Protein AF-A0A2V5WLP1-F1 (afdb_monomer_lite)

Sequence (73 aa):
MRTPTTVQLRTAIEVLKKLGERINENAAHSVIQLPESRFGDQHAGRIEARAIEQTTQIETVMAQLESWRDELQ

pLDDT: mean 95.25, std 4.78, range [72.44, 98.62]

Secondary structure (DSSP, 8-state):
-PPPPHHHHHHHHHHHHHHHHHHHHHHHHHHHTS-SSHHHHHHHHHHHHHHHHHHHHHHHHHHHHHHHHHTT-

Structure (mmCIF, N/CA/C/O backbone):
data_AF-A0A2V5WLP1-F1
#
_entry.id   AF-A0A2V5WLP1-F1
#
loop_
_atom_site.group_PDB
_atom_site.id
_atom_site.type_symbol
_atom_site.label_atom_id
_atom_site.label_alt_id
_atom_site.label_comp_id
_atom_site.label_asym_id
_atom_site.label_entity_id
_atom_site.label_seq_id
_atom_site.pdbx_PDB_ins_code
_atom_site.Cartn_x
_atom_site.Cartn_y
_atom_site.Cartn_z
_atom_site.occupancy
_atom_site.B_iso_or_equiv
_atom_site.auth_seq_id
_atom_site.auth_comp_id
_atom_site.auth_asym_id
_atom_site.auth_atom_id
_atom_site.pdbx_PDB_model_num
ATOM 1 N N . MET A 1 1 ? -10.767 14.477 15.925 1.00 72.44 1 MET A N 1
ATOM 2 C CA . MET A 1 1 ? -11.263 13.339 15.116 1.00 72.44 1 MET A CA 1
ATOM 3 C C . MET A 1 1 ? -12.051 12.408 16.022 1.00 72.44 1 MET A C 1
ATOM 5 O O . MET A 1 1 ? -11.694 12.310 17.187 1.00 72.44 1 MET A O 1
ATOM 9 N N . ARG A 1 2 ? -13.118 11.763 15.529 1.00 82.00 2 ARG A N 1
ATOM 10 C CA . ARG A 1 2 ? -13.737 10.640 16.256 1.00 82.00 2 ARG A CA 1
ATOM 11 C C . ARG A 1 2 ? -12.793 9.441 16.208 1.00 82.00 2 ARG A C 1
ATOM 13 O O . ARG A 1 2 ? -12.164 9.231 15.172 1.00 82.00 2 ARG A O 1
ATOM 20 N N . THR A 1 3 ? -12.725 8.678 17.295 1.00 86.12 3 THR A N 1
ATOM 21 C CA . THR A 1 3 ? -12.001 7.404 17.324 1.00 86.12 3 THR A CA 1
ATOM 22 C C . THR A 1 3 ? -12.590 6.474 16.259 1.00 86.12 3 THR A C 1
ATOM 24 O O . THR A 1 3 ? -13.812 6.288 16.242 1.00 86.12 3 THR A O 1
ATOM 27 N N . PRO A 1 4 ? -11.776 5.947 15.332 1.00 91.75 4 PRO A N 1
ATOM 28 C CA . PRO A 1 4 ? -12.248 5.001 14.332 1.00 91.75 4 PRO A CA 1
ATOM 29 C C . PRO A 1 4 ? -12.655 3.676 14.987 1.00 91.75 4 PRO A C 1
ATOM 31 O O . PRO A 1 4 ? -12.129 3.283 16.021 1.00 91.75 4 PRO A O 1
ATOM 34 N N . THR A 1 5 ? -13.608 2.981 14.374 1.00 95.19 5 THR A N 1
ATOM 35 C CA . THR A 1 5 ? -14.020 1.635 14.802 1.00 95.19 5 THR A CA 1
ATOM 36 C C . THR A 1 5 ? -13.045 0.573 14.294 1.00 95.19 5 THR A C 1
ATOM 38 O O . THR A 1 5 ? -12.407 0.751 13.254 1.00 95.19 5 THR A O 1
ATOM 41 N N . THR A 1 6 ? -13.004 -0.589 14.951 1.00 95.81 6 THR A N 1
ATOM 42 C CA . THR A 1 6 ? -12.227 -1.761 14.503 1.00 95.81 6 THR A CA 1
ATOM 43 C C . THR A 1 6 ? -12.522 -2.134 13.045 1.00 95.81 6 THR A C 1
ATOM 45 O O . THR A 1 6 ? -11.611 -2.489 12.300 1.00 95.81 6 THR A O 1
ATOM 48 N N . VAL A 1 7 ? -13.785 -2.023 12.610 1.00 96.38 7 VAL A N 1
ATOM 49 C CA . VAL A 1 7 ? -14.188 -2.289 11.217 1.00 96.38 7 VAL A CA 1
ATOM 50 C C . VAL A 1 7 ? -13.583 -1.258 10.267 1.00 96.38 7 VAL A C 1
ATOM 52 O O . VAL A 1 7 ? -13.004 -1.638 9.257 1.00 96.38 7 VAL A O 1
ATOM 55 N N . GLN A 1 8 ? -13.653 0.033 10.604 1.00 96.62 8 GLN A N 1
ATOM 56 C CA . GLN A 1 8 ? -13.057 1.091 9.781 1.00 96.62 8 GLN A CA 1
ATOM 57 C C . GLN A 1 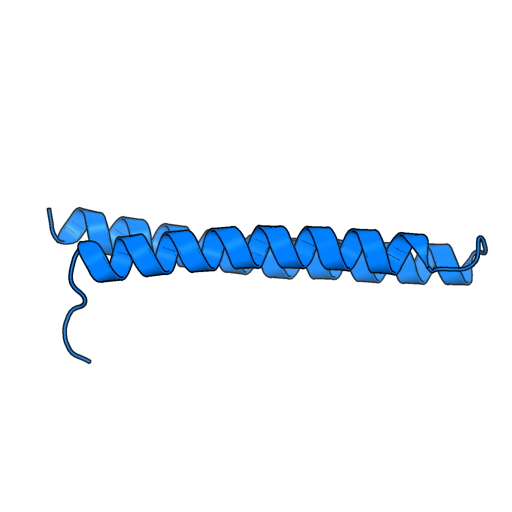8 ? -11.538 0.935 9.651 1.00 96.62 8 GLN A C 1
ATOM 59 O O . GLN A 1 8 ? -11.009 1.126 8.558 1.00 96.62 8 GLN A O 1
ATOM 64 N N . LEU A 1 9 ? -10.847 0.552 10.729 1.00 97.06 9 LEU A N 1
ATOM 65 C CA . LEU A 1 9 ? -9.405 0.296 10.696 1.00 97.06 9 LEU A CA 1
ATOM 66 C C . LEU A 1 9 ? -9.058 -0.904 9.808 1.00 97.06 9 LEU A C 1
ATOM 68 O O . LEU A 1 9 ? -8.158 -0.798 8.980 1.00 97.06 9 LEU A O 1
ATOM 72 N N . ARG A 1 10 ? -9.808 -2.013 9.896 1.00 97.12 10 ARG A N 1
ATOM 73 C CA . ARG A 1 10 ? -9.630 -3.169 8.995 1.00 97.12 10 ARG A CA 1
ATOM 74 C C . ARG A 1 10 ? -9.824 -2.784 7.530 1.00 97.12 10 ARG A C 1
ATOM 76 O O . ARG A 1 10 ? -8.968 -3.092 6.707 1.00 97.12 10 ARG A O 1
ATOM 83 N N . THR A 1 11 ? -10.892 -2.049 7.216 1.00 98.25 11 THR A N 1
ATOM 84 C CA . THR A 1 11 ? -11.143 -1.569 5.850 1.00 98.25 11 THR A CA 1
ATOM 85 C C . THR A 1 11 ? -10.012 -0.669 5.352 1.00 98.25 11 THR A C 1
ATOM 87 O O . THR A 1 11 ? -9.581 -0.800 4.209 1.00 98.25 11 THR A O 1
ATOM 90 N N . ALA A 1 12 ? -9.503 0.237 6.191 1.00 97.94 12 ALA A N 1
ATOM 91 C CA . ALA A 1 12 ? -8.394 1.110 5.818 1.00 97.94 12 ALA A CA 1
ATOM 92 C C . ALA A 1 12 ? -7.112 0.313 5.519 1.00 97.94 12 ALA A C 1
ATOM 94 O O . ALA A 1 12 ? -6.466 0.572 4.505 1.00 97.94 12 ALA A O 1
ATOM 95 N N . ILE A 1 13 ? -6.787 -0.693 6.338 1.00 98.31 13 ILE A N 1
ATOM 96 C CA . ILE A 1 13 ? -5.646 -1.595 6.110 1.00 98.31 13 ILE A CA 1
ATOM 97 C C . ILE A 1 13 ? -5.791 -2.337 4.770 1.00 98.31 13 ILE A C 1
ATOM 99 O O . ILE A 1 13 ? -4.846 -2.380 3.984 1.00 98.31 13 ILE A O 1
ATOM 103 N N . GLU A 1 14 ? -6.975 -2.868 4.453 1.00 98.56 14 GLU A N 1
ATOM 104 C CA . GLU A 1 14 ? -7.223 -3.547 3.170 1.00 98.56 14 GLU A CA 1
ATOM 105 C C . GLU A 1 14 ? -7.071 -2.612 1.962 1.00 98.56 14 GLU A C 1
ATOM 107 O O . GLU A 1 14 ? -6.525 -3.005 0.928 1.00 98.56 14 GLU A O 1
ATOM 112 N N . VAL A 1 15 ? -7.542 -1.368 2.080 1.00 98.62 15 VAL A N 1
ATOM 113 C CA . VAL A 1 15 ? -7.383 -0.352 1.031 1.00 98.62 15 VAL A CA 1
ATOM 114 C C . VAL A 1 15 ? -5.908 -0.012 0.825 1.00 98.62 15 VAL A C 1
ATOM 116 O O . VAL A 1 15 ? -5.464 0.061 -0.320 1.00 98.62 15 VAL A O 1
ATOM 119 N N . LEU A 1 16 ? -5.145 0.159 1.906 1.00 98.62 16 LEU A N 1
ATOM 120 C CA . LEU A 1 16 ? -3.709 0.434 1.845 1.00 98.62 16 LEU A CA 1
ATOM 121 C C . LEU A 1 16 ? -2.933 -0.723 1.205 1.00 98.62 16 LEU A C 1
ATOM 123 O O . LEU A 1 16 ? -2.104 -0.481 0.329 1.00 98.62 16 LEU A O 1
ATOM 127 N N . LYS A 1 17 ? -3.273 -1.973 1.534 1.00 98.44 17 LYS A N 1
ATOM 128 C CA . LYS A 1 17 ? -2.691 -3.152 0.882 1.00 98.44 17 LYS A CA 1
ATOM 129 C C . LYS A 1 17 ? -2.925 -3.141 -0.632 1.00 98.44 17 LYS A C 1
ATOM 131 O O . LYS A 1 17 ? -1.976 -3.256 -1.405 1.00 98.44 17 LYS A O 1
ATOM 136 N N . LYS A 1 18 ? -4.172 -2.912 -1.062 1.00 98.56 18 LYS A N 1
ATOM 137 C CA . LYS A 1 18 ? -4.521 -2.798 -2.490 1.00 98.56 18 LYS A CA 1
ATOM 138 C C . LYS A 1 18 ? -3.822 -1.627 -3.176 1.00 98.56 18 LYS A C 1
ATOM 140 O O . LYS A 1 18 ? -3.519 -1.700 -4.364 1.00 98.56 18 LYS A O 1
ATOM 145 N N . LEU A 1 19 ? -3.596 -0.528 -2.460 1.00 98.50 19 LEU A N 1
ATOM 146 C CA . LEU A 1 19 ? -2.844 0.605 -2.990 1.00 98.50 19 LEU A CA 1
ATOM 147 C C . LEU A 1 19 ? -1.380 0.222 -3.245 1.00 98.50 19 LEU A C 1
ATOM 149 O O . LEU A 1 19 ? -0.867 0.536 -4.316 1.00 98.50 19 LEU A O 1
ATOM 153 N N . GLY A 1 20 ? -0.738 -0.491 -2.315 1.00 98.31 20 GLY A N 1
ATOM 154 C CA . GLY A 1 20 ? 0.624 -1.001 -2.496 1.00 98.31 20 GLY A CA 1
ATOM 155 C C . GLY A 1 20 ? 0.745 -1.942 -3.700 1.00 98.31 20 GLY A C 1
ATOM 156 O O . GLY A 1 20 ? 1.632 -1.764 -4.533 1.00 98.31 20 GLY A O 1
ATOM 157 N N . GLU A 1 21 ? -0.201 -2.875 -3.852 1.00 98.31 21 GLU A N 1
ATOM 158 C CA . GLU A 1 21 ? -0.286 -3.773 -5.016 1.00 98.31 21 GLU A CA 1
ATOM 159 C C . GLU A 1 21 ? -0.364 -2.980 -6.333 1.00 98.31 21 GLU A C 1
ATOM 161 O O . GLU A 1 21 ? 0.447 -3.187 -7.236 1.00 98.31 21 GLU A O 1
ATOM 166 N N . ARG A 1 22 ? -1.260 -1.988 -6.414 1.00 98.31 22 ARG A N 1
ATOM 167 C CA . ARG A 1 22 ? -1.423 -1.144 -7.611 1.00 98.31 22 ARG A CA 1
ATOM 168 C C . ARG A 1 22 ? -0.196 -0.300 -7.940 1.00 98.31 22 ARG A C 1
ATOM 170 O O . ARG A 1 22 ? 0.064 -0.047 -9.114 1.00 98.31 22 ARG A O 1
ATOM 177 N N . ILE A 1 23 ? 0.541 0.170 -6.934 1.00 98.25 23 ILE A N 1
ATOM 178 C CA . ILE A 1 23 ? 1.789 0.918 -7.146 1.00 98.25 23 ILE A CA 1
ATOM 179 C C . ILE A 1 23 ? 2.830 0.015 -7.807 1.00 98.25 23 ILE A C 1
ATOM 181 O O . ILE A 1 23 ? 3.428 0.419 -8.805 1.00 98.25 23 ILE A O 1
ATOM 185 N N . ASN A 1 24 ? 2.988 -1.213 -7.310 1.00 97.56 24 ASN A N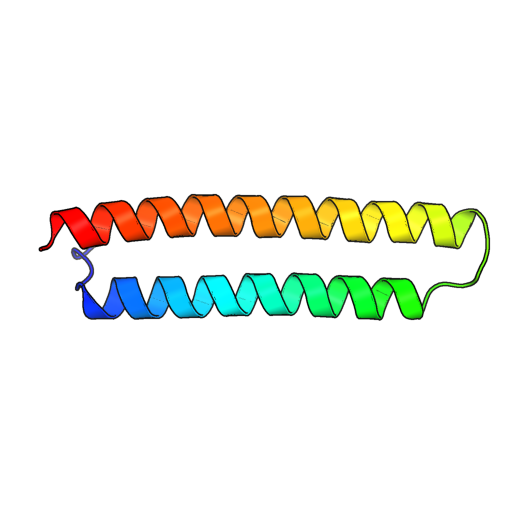 1
ATOM 186 C CA . ASN A 1 24 ? 3.913 -2.190 -7.880 1.00 97.56 24 ASN A CA 1
ATOM 187 C C . ASN A 1 24 ? 3.517 -2.594 -9.306 1.00 97.56 24 ASN A C 1
ATOM 189 O O . ASN A 1 24 ? 4.361 -2.596 -10.202 1.00 97.56 24 ASN A O 1
ATOM 193 N N . GLU A 1 25 ? 2.233 -2.865 -9.550 1.00 97.94 25 GLU A N 1
ATOM 194 C CA . GLU A 1 25 ? 1.720 -3.161 -10.894 1.00 97.94 25 GLU A CA 1
ATOM 195 C C . GLU A 1 25 ? 1.971 -2.002 -11.863 1.00 97.94 25 GLU A C 1
ATOM 197 O O . GLU A 1 25 ? 2.432 -2.204 -12.986 1.00 97.94 25 GLU A O 1
ATOM 202 N N . ASN A 1 26 ? 1.692 -0.766 -11.442 1.00 97.50 26 ASN A N 1
ATOM 203 C CA . ASN A 1 26 ? 1.910 0.406 -12.280 1.00 97.50 26 ASN A CA 1
ATOM 204 C C . ASN A 1 26 ? 3.402 0.649 -12.559 1.00 97.50 26 ASN A C 1
ATOM 206 O O . ASN A 1 26 ? 3.762 1.038 -13.671 1.00 97.50 26 ASN A O 1
ATOM 210 N N . ALA A 1 27 ? 4.272 0.402 -11.577 1.00 96.81 27 ALA A N 1
ATOM 211 C CA . ALA A 1 27 ? 5.717 0.481 -11.750 1.00 96.81 27 ALA A CA 1
ATOM 212 C C . ALA A 1 27 ? 6.202 -0.534 -12.793 1.00 96.81 27 ALA A C 1
ATOM 214 O O . ALA A 1 27 ? 6.857 -0.143 -13.757 1.00 96.81 27 ALA A O 1
ATOM 215 N N . ALA A 1 28 ? 5.784 -1.798 -12.676 1.00 95.81 28 ALA A N 1
ATOM 216 C CA . ALA A 1 28 ? 6.113 -2.846 -13.640 1.00 95.81 28 ALA A CA 1
ATOM 217 C C . ALA A 1 28 ? 5.622 -2.503 -15.059 1.00 95.81 28 ALA A C 1
ATOM 219 O O . ALA A 1 28 ? 6.398 -2.554 -16.013 1.00 95.81 28 ALA A O 1
ATOM 220 N N . HIS A 1 29 ? 4.365 -2.067 -15.207 1.00 96.06 29 HIS A N 1
ATOM 221 C CA . HIS A 1 29 ? 3.831 -1.630 -16.503 1.00 96.06 29 HIS A CA 1
ATOM 222 C C . HIS A 1 29 ? 4.583 -0.432 -17.090 1.00 96.06 29 HIS A C 1
ATOM 224 O O . HIS A 1 29 ? 4.709 -0.329 -18.310 1.00 96.06 29 HIS A O 1
ATOM 230 N N . SER A 1 30 ? 5.065 0.482 -16.246 1.00 93.88 30 SER A N 1
ATOM 231 C CA . SER A 1 30 ? 5.838 1.639 -16.697 1.00 93.88 30 SER A CA 1
ATOM 232 C C . SER A 1 30 ? 7.223 1.221 -17.184 1.00 93.88 30 SER A C 1
ATOM 234 O O . SER A 1 30 ? 7.661 1.720 -18.213 1.00 93.88 30 SER A O 1
ATOM 236 N N . VAL A 1 31 ? 7.883 0.276 -16.502 1.00 93.88 31 VAL A N 1
ATOM 237 C CA . VAL A 1 31 ? 9.193 -0.257 -16.915 1.00 93.88 31 VAL A CA 1
ATOM 238 C C . VAL A 1 31 ? 9.105 -0.985 -18.258 1.00 93.88 31 VAL A C 1
ATOM 240 O O . VAL A 1 31 ? 9.927 -0.732 -19.132 1.00 93.88 31 VAL A O 1
ATOM 243 N N . ILE A 1 32 ? 8.079 -1.817 -18.465 1.00 92.50 32 ILE A N 1
ATOM 244 C CA . ILE A 1 32 ? 7.878 -2.576 -19.718 1.00 92.50 32 ILE A CA 1
ATOM 245 C C . ILE A 1 32 ? 7.734 -1.657 -20.945 1.00 92.50 32 ILE A C 1
ATOM 247 O O . ILE A 1 32 ? 8.073 -2.047 -22.058 1.00 92.50 32 ILE A O 1
ATOM 251 N N . GLN A 1 33 ? 7.230 -0.436 -20.759 1.00 90.50 33 GLN A N 1
ATOM 252 C CA . GLN A 1 33 ? 7.032 0.528 -21.846 1.00 90.50 33 GLN A CA 1
ATOM 253 C C . GLN A 1 33 ? 8.297 1.323 -22.201 1.00 90.50 33 GLN A C 1
ATOM 255 O O . GLN A 1 33 ? 8.259 2.146 -23.120 1.00 90.50 33 GLN A O 1
ATOM 260 N N . LEU A 1 34 ? 9.408 1.122 -21.485 1.00 93.00 34 LEU A N 1
ATOM 261 C CA . LEU A 1 34 ? 10.642 1.857 -21.734 1.00 93.00 34 LEU A CA 1
ATOM 262 C C . LEU A 1 34 ? 11.457 1.240 -22.876 1.00 93.00 34 LEU A C 1
ATOM 264 O O . LEU A 1 34 ? 11.508 0.021 -23.022 1.00 93.00 34 LEU A O 1
ATOM 268 N N . PRO A 1 35 ? 12.139 2.075 -23.680 1.00 89.88 35 PRO A N 1
ATOM 269 C CA . PRO A 1 35 ? 13.032 1.585 -24.719 1.00 89.88 35 PRO A CA 1
ATOM 270 C C . PRO A 1 35 ? 14.284 0.952 -24.103 1.00 89.88 35 PRO A C 1
ATOM 272 O O . PRO A 1 35 ? 14.923 1.570 -23.246 1.00 89.88 35 PRO A O 1
ATOM 275 N N . GLU A 1 36 ? 14.687 -0.217 -24.610 1.00 88.75 36 GLU A N 1
ATOM 276 C CA . GLU A 1 36 ? 15.937 -0.898 -24.239 1.00 88.75 36 GLU A CA 1
ATOM 277 C C . GLU A 1 36 ? 17.152 -0.031 -24.603 1.00 88.75 36 GLU A C 1
ATOM 279 O O . GLU A 1 36 ? 17.634 0.012 -25.736 1.00 88.75 36 GLU A O 1
ATOM 284 N N . SER A 1 37 ? 17.603 0.756 -23.633 1.00 93.88 37 SER A N 1
ATOM 285 C CA . SER A 1 37 ? 18.661 1.745 -23.782 1.00 93.88 37 SER A CA 1
ATOM 286 C C . SER A 1 37 ? 19.158 2.149 -22.403 1.00 93.88 37 SER A C 1
ATOM 288 O O . SER A 1 37 ? 18.400 2.130 -21.438 1.00 93.88 37 SER A O 1
ATOM 290 N N . ARG A 1 38 ? 20.388 2.663 -22.317 1.00 88.19 38 ARG A N 1
ATOM 291 C CA . ARG A 1 38 ? 20.943 3.173 -21.051 1.00 88.19 38 ARG A CA 1
ATOM 292 C C . ARG A 1 38 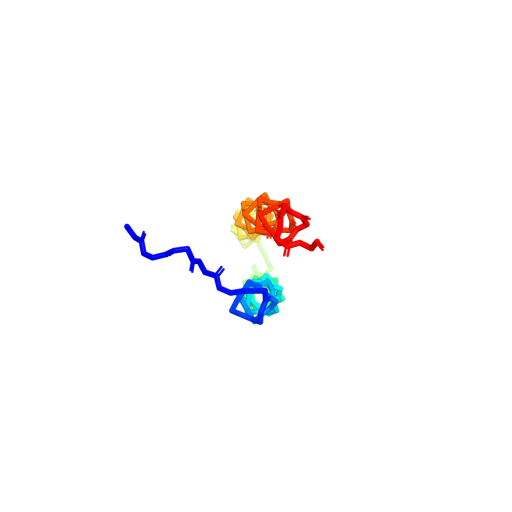? 20.040 4.211 -20.368 1.00 88.19 38 ARG A C 1
ATOM 294 O O . ARG A 1 38 ? 20.007 4.301 -19.144 1.00 88.19 38 ARG A O 1
ATOM 301 N N . PHE A 1 39 ? 19.336 5.024 -21.158 1.00 89.69 39 PHE A N 1
ATOM 302 C CA . PHE A 1 39 ? 18.385 6.000 -20.631 1.00 89.69 39 PHE A CA 1
ATOM 303 C C . PHE A 1 39 ? 17.109 5.325 -20.105 1.00 89.69 39 PHE A C 1
ATOM 305 O O . PHE A 1 39 ? 16.622 5.700 -19.039 1.00 89.69 39 PHE A O 1
ATOM 312 N N . GLY A 1 40 ? 16.609 4.310 -20.817 1.00 91.00 40 GLY A N 1
ATOM 313 C CA . GLY A 1 40 ? 15.525 3.442 -20.358 1.00 91.00 40 GLY A CA 1
ATOM 314 C C . GLY A 1 40 ? 15.866 2.747 -19.041 1.00 91.00 40 GLY A C 1
ATOM 315 O O . GLY A 1 40 ? 15.099 2.867 -18.093 1.00 91.00 40 GLY A O 1
ATOM 316 N N . ASP A 1 41 ? 17.055 2.154 -18.925 1.00 90.88 41 ASP A N 1
ATOM 317 C CA . ASP A 1 41 ? 17.513 1.463 -17.710 1.00 90.88 41 ASP A CA 1
ATOM 318 C C . ASP A 1 41 ? 17.585 2.409 -16.503 1.00 90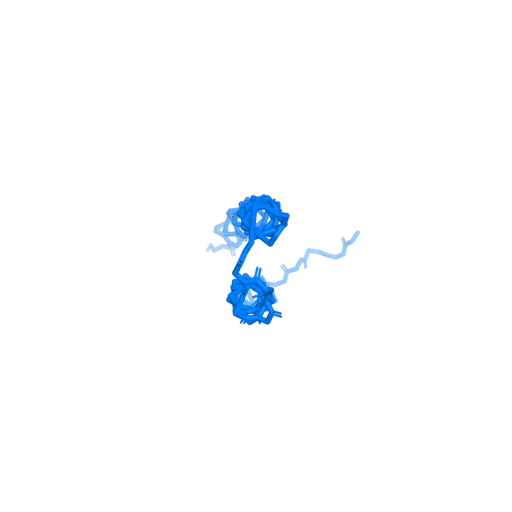.88 41 ASP A C 1
ATOM 320 O O . ASP A 1 41 ? 17.129 2.092 -15.403 1.00 90.88 41 ASP A O 1
ATOM 324 N N . GLN A 1 42 ? 18.115 3.623 -16.704 1.00 94.12 42 GLN A N 1
ATOM 325 C CA . GLN A 1 42 ? 18.153 4.633 -15.647 1.00 94.12 42 GLN A CA 1
ATOM 326 C C . GLN A 1 42 ? 16.741 5.057 -15.220 1.00 94.12 42 GLN A C 1
ATOM 328 O O . GLN A 1 42 ? 16.496 5.304 -14.037 1.00 94.12 42 GLN A O 1
ATOM 333 N N . HIS A 1 43 ? 15.813 5.180 -16.171 1.00 94.75 43 HIS A N 1
ATOM 334 C CA . HIS A 1 43 ? 14.435 5.545 -15.869 1.00 94.75 43 HIS A CA 1
ATOM 335 C C . HIS A 1 43 ? 13.695 4.410 -15.147 1.00 94.75 43 HIS A C 1
ATOM 337 O O . HIS A 1 43 ? 12.992 4.682 -14.173 1.00 94.75 43 HIS A O 1
ATOM 343 N N . ALA A 1 44 ? 13.930 3.157 -15.545 1.00 95.38 44 ALA A N 1
ATOM 344 C CA . ALA A 1 44 ? 13.401 1.970 -14.884 1.00 95.38 44 ALA A CA 1
ATOM 345 C C . ALA A 1 44 ? 13.828 1.913 -13.412 1.00 95.38 44 ALA A C 1
ATOM 347 O O . ALA A 1 44 ? 12.974 1.868 -12.529 1.00 95.38 44 ALA A O 1
ATOM 348 N N . GLY A 1 45 ? 15.127 2.076 -13.132 1.00 95.94 45 GLY A N 1
ATOM 349 C CA . GLY A 1 45 ? 15.629 2.084 -11.754 1.00 95.94 45 GLY A CA 1
ATOM 350 C C . GLY A 1 45 ? 15.018 3.195 -10.886 1.00 95.94 45 GLY A C 1
ATOM 351 O O . GLY A 1 45 ? 14.783 3.001 -9.695 1.00 95.94 45 GLY A O 1
ATOM 352 N N . ARG A 1 46 ? 14.694 4.362 -11.465 1.00 96.88 46 ARG A N 1
ATOM 353 C CA . ARG A 1 46 ? 13.997 5.442 -10.737 1.00 96.88 46 ARG A CA 1
ATOM 354 C C . ARG A 1 46 ? 12.534 5.110 -10.446 1.00 96.88 46 ARG A C 1
ATOM 356 O O . ARG A 1 46 ? 12.037 5.501 -9.391 1.00 96.88 46 ARG A O 1
ATOM 363 N N . ILE A 1 47 ? 11.847 4.443 -11.372 1.00 97.38 47 ILE A N 1
ATOM 364 C CA . ILE A 1 47 ? 10.465 3.986 -11.181 1.00 97.38 47 ILE A CA 1
ATOM 365 C C . ILE A 1 47 ? 10.413 2.948 -10.059 1.00 97.38 47 ILE A C 1
ATOM 367 O O . ILE A 1 47 ? 9.607 3.091 -9.143 1.00 97.38 47 ILE A O 1
ATOM 371 N N . GLU A 1 48 ? 11.303 1.959 -10.096 1.00 96.94 48 GLU A N 1
ATOM 372 C CA . GLU A 1 48 ? 11.389 0.905 -9.082 1.00 96.94 48 GLU A CA 1
ATOM 373 C C . GLU A 1 48 ? 11.711 1.475 -7.699 1.00 96.94 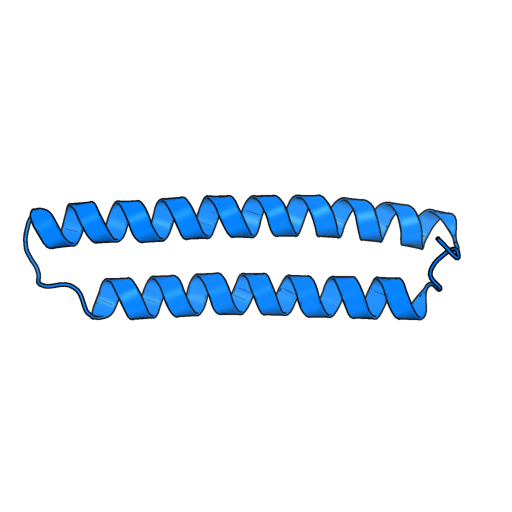48 GLU A C 1
ATOM 375 O O . GLU A 1 48 ? 10.995 1.200 -6.738 1.00 96.94 48 GLU A O 1
ATOM 380 N N . ALA A 1 49 ? 12.727 2.340 -7.598 1.00 98.12 49 ALA A N 1
ATOM 381 C CA . ALA A 1 49 ? 13.089 2.976 -6.332 1.00 98.12 49 ALA A CA 1
ATOM 382 C C . ALA A 1 49 ? 11.919 3.772 -5.731 1.00 98.12 49 ALA A C 1
ATOM 384 O O . ALA A 1 49 ? 11.671 3.704 -4.528 1.00 98.12 49 ALA A O 1
ATOM 385 N N . ARG A 1 50 ? 11.162 4.489 -6.571 1.00 98.00 50 ARG A N 1
ATOM 386 C CA . ARG A 1 50 ? 9.980 5.235 -6.128 1.00 98.00 50 ARG A CA 1
ATOM 387 C C . ARG A 1 50 ? 8.855 4.307 -5.674 1.00 98.00 50 ARG A C 1
ATOM 389 O O . ARG A 1 50 ? 8.213 4.601 -4.671 1.00 98.00 50 ARG A O 1
ATOM 396 N N . ALA A 1 51 ? 8.612 3.209 -6.387 1.00 98.12 51 ALA A N 1
ATOM 397 C CA . ALA A 1 51 ? 7.604 2.228 -5.995 1.00 98.12 51 ALA A CA 1
ATOM 398 C C . ALA A 1 51 ? 7.922 1.645 -4.612 1.00 98.12 51 ALA A C 1
ATOM 400 O O . ALA A 1 51 ? 7.060 1.676 -3.738 1.00 98.12 51 ALA A O 1
ATOM 401 N N . ILE A 1 52 ? 9.180 1.245 -4.388 1.00 98.19 52 ILE A N 1
ATOM 402 C CA . ILE A 1 52 ? 9.676 0.733 -3.101 1.00 98.19 52 ILE A CA 1
ATOM 403 C C . ILE A 1 52 ? 9.489 1.762 -1.981 1.00 98.19 52 ILE A C 1
ATOM 405 O O . ILE A 1 52 ? 9.010 1.423 -0.896 1.00 98.19 52 ILE A O 1
ATOM 409 N N . GLU A 1 53 ? 9.852 3.024 -2.225 1.00 98.50 53 GLU A N 1
ATOM 410 C CA . GLU A 1 53 ? 9.686 4.093 -1.237 1.00 98.50 53 GLU A CA 1
ATOM 411 C C . GLU A 1 53 ? 8.212 4.246 -0.837 1.00 98.50 53 GLU A C 1
ATOM 413 O O . GLU A 1 53 ? 7.878 4.277 0.350 1.00 98.50 53 GLU A O 1
ATOM 418 N N . GLN A 1 54 ? 7.313 4.288 -1.823 1.00 98.44 54 GLN A N 1
ATOM 419 C CA . GLN A 1 54 ? 5.884 4.449 -1.575 1.00 98.44 54 GLN A CA 1
ATOM 420 C C . GLN A 1 54 ? 5.277 3.235 -0.862 1.00 98.44 54 GLN A C 1
ATOM 422 O O . GLN A 1 54 ? 4.487 3.417 0.065 1.00 98.44 54 GLN A O 1
ATOM 427 N N . THR A 1 55 ? 5.641 2.007 -1.242 1.00 98.44 55 THR A N 1
ATOM 428 C CA . THR A 1 55 ? 5.139 0.800 -0.567 1.00 98.44 55 THR A CA 1
ATOM 429 C C . THR A 1 55 ? 5.649 0.703 0.866 1.00 98.44 55 THR A C 1
ATOM 431 O O . THR A 1 55 ? 4.866 0.388 1.754 1.00 98.44 55 THR A O 1
ATOM 434 N N . THR A 1 56 ? 6.900 1.092 1.128 1.00 98.50 56 THR A N 1
ATOM 435 C CA . THR A 1 56 ? 7.462 1.142 2.492 1.00 98.50 56 THR A CA 1
ATOM 436 C C . THR A 1 56 ? 6.699 2.126 3.387 1.00 98.50 56 THR A C 1
ATOM 438 O O . THR A 1 56 ? 6.410 1.852 4.556 1.00 98.50 56 THR A O 1
ATOM 441 N N . GLN A 1 57 ? 6.333 3.292 2.847 1.00 98.56 57 GLN A N 1
ATOM 442 C CA . GLN A 1 57 ? 5.519 4.267 3.578 1.00 98.56 57 GLN A CA 1
ATOM 443 C C . GLN A 1 57 ? 4.114 3.724 3.871 1.00 98.56 57 GLN A C 1
ATOM 445 O O . GLN A 1 57 ? 3.605 3.904 4.977 1.00 98.56 57 GLN A O 1
ATOM 450 N N . ILE A 1 58 ? 3.503 3.024 2.911 1.00 98.56 58 ILE A N 1
ATOM 451 C CA . ILE A 1 58 ? 2.201 2.369 3.092 1.00 98.56 58 ILE A CA 1
ATOM 452 C C . ILE A 1 58 ? 2.271 1.308 4.193 1.00 98.56 58 ILE A C 1
ATOM 454 O O . ILE A 1 58 ? 1.412 1.302 5.072 1.00 98.56 58 ILE A O 1
ATOM 458 N N . GLU A 1 59 ? 3.298 0.460 4.185 1.00 98.44 59 GLU A N 1
ATOM 459 C CA . GLU A 1 59 ? 3.522 -0.561 5.217 1.00 98.44 59 GLU A CA 1
ATOM 460 C C . GLU A 1 59 ? 3.677 0.065 6.607 1.00 98.44 59 GLU A C 1
ATOM 462 O O . GLU A 1 59 ? 3.085 -0.409 7.575 1.00 98.44 59 GLU A O 1
ATOM 467 N N . THR A 1 60 ? 4.393 1.188 6.700 1.00 98.62 60 THR A N 1
ATOM 468 C CA . THR A 1 60 ? 4.546 1.934 7.957 1.00 98.62 60 THR A CA 1
ATOM 469 C C . THR A 1 60 ? 3.198 2.427 8.486 1.00 98.62 60 THR A C 1
ATOM 471 O O . THR A 1 60 ? 2.911 2.299 9.676 1.00 98.62 60 THR A O 1
ATOM 474 N N . VAL A 1 61 ? 2.346 2.977 7.615 1.00 98.25 61 VAL A N 1
ATOM 475 C CA . VAL A 1 61 ? 0.998 3.417 8.006 1.00 98.25 61 VAL A CA 1
ATOM 476 C C . VAL A 1 61 ? 0.126 2.220 8.382 1.00 98.25 61 VAL A C 1
ATOM 478 O O . VAL A 1 61 ? -0.580 2.283 9.383 1.00 98.25 61 VAL A O 1
ATOM 481 N N . MET A 1 62 ? 0.190 1.114 7.636 1.00 98.31 62 MET A N 1
ATOM 482 C CA . MET A 1 62 ? -0.550 -0.106 7.967 1.00 98.31 62 MET A CA 1
ATOM 483 C C . MET A 1 62 ? -0.200 -0.617 9.367 1.00 98.31 62 MET A C 1
ATOM 485 O O . MET A 1 62 ? -1.116 -0.875 10.143 1.00 98.31 62 MET A O 1
ATOM 489 N N . ALA A 1 63 ? 1.086 -0.666 9.724 1.00 98.44 63 ALA A N 1
ATOM 490 C CA . ALA A 1 63 ? 1.525 -1.077 11.058 1.00 98.44 63 ALA A CA 1
ATOM 491 C C . ALA A 1 63 ? 0.967 -0.165 12.171 1.00 98.44 63 ALA A C 1
ATOM 493 O O . ALA A 1 63 ? 0.574 -0.641 13.236 1.00 98.44 63 ALA A O 1
ATOM 494 N N . GLN A 1 64 ? 0.863 1.147 11.923 1.00 97.69 64 GLN A N 1
ATOM 495 C CA . GLN A 1 64 ? 0.224 2.075 12.867 1.00 97.69 64 GLN A CA 1
ATOM 496 C C . GLN A 1 64 ? -1.275 1.788 13.022 1.00 97.69 64 GLN A C 1
ATOM 498 O O . GLN A 1 64 ? -1.788 1.772 14.139 1.00 97.69 64 GLN A O 1
ATOM 503 N N . LEU A 1 65 ? -1.979 1.528 11.916 1.00 97.12 65 LEU A N 1
ATOM 504 C CA . LEU A 1 65 ? -3.405 1.191 11.956 1.00 97.12 65 LEU A CA 1
ATOM 505 C C . LEU A 1 65 ? -3.667 -0.153 12.646 1.00 97.12 65 LEU A C 1
ATOM 507 O O . LEU A 1 65 ? -4.702 -0.308 13.293 1.00 97.12 65 LEU A O 1
ATOM 511 N N . GLU A 1 66 ? -2.753 -1.114 12.515 1.00 97.69 66 GLU A N 1
ATOM 512 C CA . GLU A 1 66 ? -2.801 -2.386 13.238 1.00 97.69 66 GLU A CA 1
ATOM 513 C C . GLU A 1 66 ? -2.639 -2.172 14.744 1.00 97.69 66 GLU A C 1
ATOM 515 O O . GLU A 1 66 ? -3.483 -2.651 15.496 1.00 97.69 66 GLU A O 1
ATOM 520 N N . SER A 1 67 ? -1.666 -1.360 15.173 1.00 97.06 67 SER A N 1
ATOM 521 C CA . SER A 1 67 ? -1.513 -0.978 16.587 1.00 97.06 67 SER A CA 1
ATOM 522 C C . SER A 1 67 ? -2.789 -0.344 17.144 1.00 97.06 67 SER A C 1
ATOM 524 O O . SER A 1 67 ? -3.302 -0.778 18.171 1.00 97.06 67 SER A O 1
ATOM 526 N N . TRP A 1 68 ? -3.366 0.635 16.437 1.00 95.44 68 TRP A N 1
ATOM 527 C CA . TRP A 1 68 ? -4.606 1.288 16.879 1.00 95.44 68 TRP A CA 1
ATOM 528 C C . TRP A 1 68 ? -5.794 0.334 16.923 1.00 95.44 68 TRP A C 1
ATOM 530 O O . TRP A 1 68 ? -6.700 0.506 17.732 1.00 95.44 68 TRP A O 1
ATOM 540 N N . ARG A 1 69 ? -5.835 -0.657 16.030 1.00 95.38 69 ARG A N 1
ATOM 541 C CA . ARG A 1 69 ? -6.884 -1.676 16.040 1.00 95.38 69 ARG A CA 1
ATOM 542 C C . ARG A 1 69 ? -6.749 -2.554 17.275 1.00 95.38 69 ARG A C 1
ATOM 544 O O . ARG A 1 69 ? -7.771 -2.851 17.884 1.00 95.38 69 ARG A O 1
ATOM 551 N N . ASP A 1 70 ? -5.530 -2.958 17.609 1.00 95.38 70 ASP A N 1
ATOM 552 C CA . ASP A 1 70 ? -5.243 -3.856 18.726 1.00 95.38 70 ASP A CA 1
ATOM 553 C C . ASP A 1 70 ? -5.502 -3.167 20.080 1.00 95.38 70 ASP A C 1
ATOM 555 O O . ASP A 1 70 ? -5.965 -3.812 21.011 1.00 95.38 70 ASP A O 1
ATOM 559 N N . GLU A 1 71 ? -5.338 -1.841 20.163 1.00 94.06 71 GLU A N 1
ATOM 560 C CA . GLU A 1 71 ? -5.744 -1.017 21.319 1.00 94.06 71 GLU A CA 1
ATOM 561 C C . GLU A 1 71 ? -7.269 -0.972 21.556 1.00 94.06 71 GLU A C 1
ATOM 563 O O . GLU A 1 71 ? -7.716 -0.611 22.646 1.00 94.06 71 GLU A O 1
ATOM 568 N N . LEU A 1 72 ? -8.078 -1.295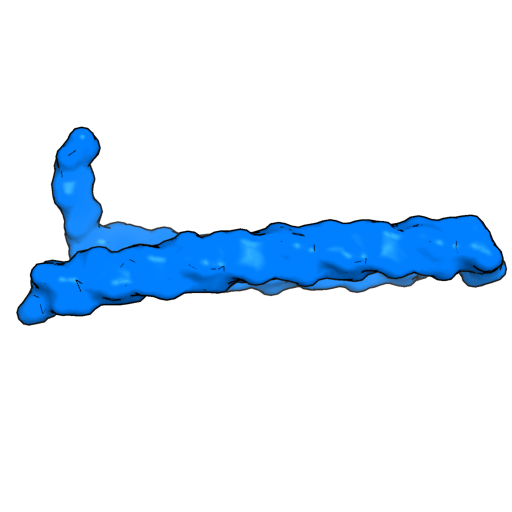 20.540 1.00 90.94 72 LEU A N 1
ATOM 569 C CA . LEU A 1 72 ? -9.545 -1.288 20.611 1.00 90.94 72 LEU A CA 1
ATOM 570 C C . LEU A 1 72 ? -10.153 -2.675 20.886 1.00 90.94 72 LEU A C 1
ATOM 572 O O . LEU A 1 72 ? -11.383 -2.779 20.932 1.00 90.94 72 LEU A O 1
ATOM 576 N N . GLN A 1 73 ? -9.333 -3.727 20.982 1.00 78.25 73 GLN A N 1
ATOM 577 C CA . GLN A 1 73 ? -9.769 -5.103 21.263 1.00 78.25 73 GLN A CA 1
ATOM 578 C C . GLN A 1 73 ? -9.756 -5.409 22.760 1.00 78.25 73 GLN A C 1
ATOM 580 O O . GLN A 1 73 ? -10.648 -6.185 23.172 1.00 78.25 73 GLN A O 1
#

Foldseek 3Di:
DPQDALVRLVVLLVVLVVVLVVLVVVLVVVLVPFDPDPVSVVVNVVSVVVSVVSNVVSVVVNVVSVVSSVVND

Radius of gyration: 16.65 Å; chains: 1; bounding box: 35×18×46 Å